Protein AF-A0A7S2LUN6-F1 (afdb_monomer_lite)

Secondary structure (DSSP, 8-state):
-HHHHHHHHT-------S-SSTTB-GGGH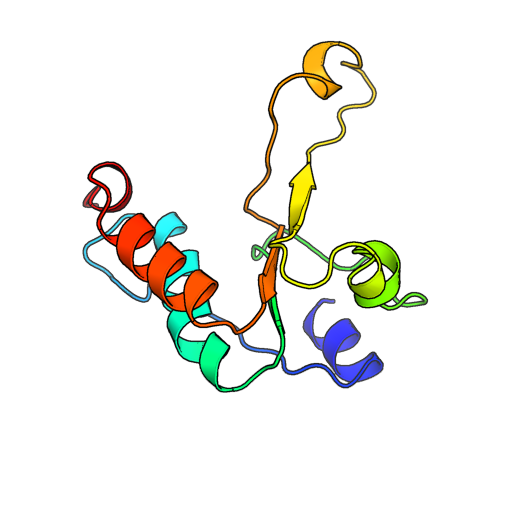HHHHHHHHGGG-SEEEEE-TT------SS-HHHHHTTTTSTT--EEEE---TT-TTGGGS--EEEEEEEEE-SHHHHHHHHHHHTSGGGG-B-

Organism: NCBI:txid1333877

Sequence (122 aa):
ENRRYAALWGHGFHVVDHAIDKQRVPHWSKLHAVQIFLPEYDYVLWIDADAVFFDHSRRIEEVMDVDRSPGSHIWAQDIWPDYPSVQRQELIDTGIALFRNSRWTRQFLAELYHLPDCQQFL

Foldseek 3Di:
DAVVLCVVVVHDDDDDPDQPDQFFDRVLSQLVVCLVCLVVDQKDKAAAPPDDDPDSPDDVCVVQVCVVPPPDKGFDADDDPVCPVCSPPDRTDPNIIMAGNDPVSNVVSVVVCPDPVNSHGD

pLDDT: mean 88.04, std 10.35, range [54.59, 97.81]

Radius of gyration: 15.33 Å; chains: 1; bounding box: 38×37×32 Å

InterPro domains:
  IPR008630 Glycosyltransferase 34 [PTHR31306] (3-115)
  IPR029044 Nucleotide-diphospho-sugar transferases [G3DSA:3.90.550.10] (1-119)
  IPR029044 Nucleotide-diphospho-sugar transferases [SSF53448] (19-114)

Structure (mmCIF, N/CA/C/O backbone):
data_AF-A0A7S2LUN6-F1
#
_entry.id   AF-A0A7S2LUN6-F1
#
loop_
_atom_site.group_PDB
_atom_site.id
_atom_site.type_symbol
_atom_site.label_atom_id
_atom_site.label_alt_id
_atom_site.label_comp_id
_atom_site.label_asym_id
_atom_site.label_entity_id
_atom_site.label_seq_id
_atom_site.pdbx_PDB_ins_code
_atom_site.Cartn_x
_atom_site.Cartn_y
_atom_site.Cartn_z
_atom_site.occupancy
_atom_site.B_iso_or_equiv
_atom_site.auth_seq_id
_atom_site.auth_comp_id
_atom_site.auth_asym_id
_atom_site.auth_atom_id
_atom_site.pdbx_PDB_model_num
ATOM 1 N N . GLU A 1 1 ? -3.128 -0.285 -16.544 1.00 89.94 1 GLU A N 1
ATOM 2 C CA . GLU A 1 1 ? -1.724 -0.426 -16.090 1.00 89.94 1 GLU A CA 1
ATOM 3 C C . GLU A 1 1 ? -1.528 -1.319 -14.865 1.00 89.94 1 GLU A C 1
ATOM 5 O O . GLU A 1 1 ? -0.929 -2.376 -15.029 1.00 89.94 1 GLU A O 1
ATOM 10 N N . ASN A 1 2 ? -2.084 -1.015 -13.686 1.00 96.69 2 ASN A N 1
ATOM 11 C CA . ASN A 1 2 ? -1.766 -1.761 -12.446 1.00 96.69 2 ASN A CA 1
ATOM 12 C C . ASN A 1 2 ? -2.049 -3.275 -12.508 1.00 96.69 2 ASN A C 1
ATOM 14 O O . ASN A 1 2 ? -1.209 -4.078 -12.113 1.00 96.69 2 ASN A O 1
ATOM 18 N N . ARG A 1 3 ? -3.173 -3.694 -13.110 1.00 97.06 3 ARG A N 1
ATOM 19 C CA . ARG A 1 3 ? -3.474 -5.123 -13.342 1.00 97.06 3 ARG A CA 1
ATOM 20 C C . ARG A 1 3 ? -2.396 -5.823 -14.179 1.00 97.06 3 ARG A C 1
ATOM 22 O O . ARG A 1 3 ? -2.048 -6.968 -13.913 1.00 97.06 3 ARG A O 1
ATOM 29 N N . ARG A 1 4 ? -1.884 -5.139 -15.208 1.00 97.31 4 ARG A N 1
ATOM 30 C CA . ARG A 1 4 ? -0.845 -5.662 -16.105 1.00 97.31 4 ARG A CA 1
ATOM 31 C C . ARG A 1 4 ? 0.484 -5.797 -15.367 1.00 97.31 4 ARG A C 1
ATOM 33 O O . ARG A 1 4 ? 1.164 -6.798 -15.553 1.00 97.31 4 ARG A O 1
ATOM 40 N N . TYR A 1 5 ? 0.824 -4.818 -14.529 1.00 97.75 5 TYR A N 1
ATOM 41 C CA . TYR A 1 5 ? 2.000 -4.876 -13.661 1.00 97.75 5 TYR A CA 1
ATOM 42 C C . TYR A 1 5 ? 1.931 -6.062 -12.691 1.00 97.75 5 TYR A C 1
ATOM 44 O O . TYR A 1 5 ? 2.849 -6.876 -12.650 1.00 97.75 5 TYR A O 1
ATOM 52 N N . ALA A 1 6 ? 0.808 -6.212 -11.982 1.00 97.56 6 ALA A N 1
ATOM 53 C CA . ALA A 1 6 ? 0.604 -7.315 -11.047 1.00 97.56 6 ALA A CA 1
ATOM 54 C C . ALA A 1 6 ? 0.736 -8.683 -11.735 1.00 97.56 6 ALA A C 1
ATOM 56 O O . ALA A 1 6 ? 1.465 -9.545 -11.254 1.00 97.56 6 ALA A O 1
ATOM 57 N N . ALA A 1 7 ? 0.110 -8.859 -12.904 1.00 97.81 7 ALA A N 1
ATOM 58 C CA . ALA A 1 7 ? 0.210 -10.098 -13.673 1.00 97.81 7 ALA A CA 1
ATOM 59 C C . ALA A 1 7 ? 1.640 -10.394 -14.160 1.00 97.81 7 ALA A C 1
ATOM 61 O O . ALA A 1 7 ? 2.056 -11.549 -14.139 1.00 97.81 7 ALA A O 1
ATOM 62 N N . LEU A 1 8 ? 2.392 -9.366 -14.575 1.00 97.81 8 LEU A N 1
ATOM 63 C CA . LEU A 1 8 ? 3.780 -9.508 -15.032 1.00 97.81 8 LEU A CA 1
ATOM 64 C C . LEU A 1 8 ? 4.687 -10.087 -13.938 1.00 97.81 8 LEU A C 1
ATOM 66 O O . LEU A 1 8 ? 5.541 -10.921 -14.231 1.00 97.81 8 LEU A O 1
ATOM 70 N N . TRP A 1 9 ? 4.486 -9.660 -12.692 1.00 96.69 9 TRP A N 1
ATOM 71 C CA . TRP A 1 9 ? 5.322 -10.050 -11.555 1.00 96.69 9 TRP A CA 1
ATOM 72 C C . TRP A 1 9 ? 4.700 -11.117 -10.646 1.00 96.69 9 TRP A C 1
ATOM 74 O O . TRP A 1 9 ? 5.306 -11.510 -9.653 1.00 96.69 9 TRP A O 1
ATOM 84 N N . GLY A 1 10 ? 3.528 -11.643 -11.013 1.00 96.44 10 GLY A N 1
ATOM 85 C CA . GLY A 1 10 ? 2.857 -12.718 -10.278 1.00 96.44 10 GLY A CA 1
ATOM 86 C C . GLY A 1 10 ? 2.195 -12.277 -8.969 1.00 96.44 10 GLY A C 1
ATOM 87 O O . GLY A 1 10 ? 1.977 -13.110 -8.092 1.00 96.44 10 GLY A O 1
ATOM 88 N N . HIS A 1 11 ? 1.867 -10.993 -8.817 1.00 96.88 11 HIS A N 1
ATOM 89 C CA . HIS A 1 11 ? 1.140 -10.482 -7.654 1.00 96.88 11 HIS A CA 1
ATOM 90 C C . HIS A 1 11 ? -0.371 -10.730 -7.771 1.00 96.88 11 HIS A C 1
ATOM 92 O O . HIS A 1 11 ? -0.947 -10.698 -8.862 1.00 96.88 11 HIS A O 1
ATOM 98 N N . GLY A 1 12 ? -1.037 -10.897 -6.624 1.00 97.25 12 GLY A N 1
ATOM 99 C CA . GLY A 1 12 ? -2.494 -10.782 -6.545 1.00 97.25 12 GLY A CA 1
ATOM 100 C C . GLY A 1 12 ? -2.957 -9.364 -6.902 1.00 97.25 12 GLY A C 1
ATOM 101 O O . GLY A 1 12 ? -2.245 -8.394 -6.653 1.00 97.25 12 GLY A O 1
ATOM 102 N N . PHE A 1 13 ? -4.149 -9.231 -7.491 1.00 97.31 13 PHE A N 1
ATOM 103 C CA . PHE A 1 13 ? -4.711 -7.931 -7.862 1.00 97.31 13 PHE A CA 1
ATOM 104 C C . PHE A 1 13 ? -6.205 -7.864 -7.546 1.00 97.31 13 PHE A C 1
ATOM 106 O O . PHE A 1 13 ? -7.012 -8.538 -8.192 1.00 97.31 13 PHE A O 1
ATOM 113 N N . HIS A 1 14 ? -6.560 -7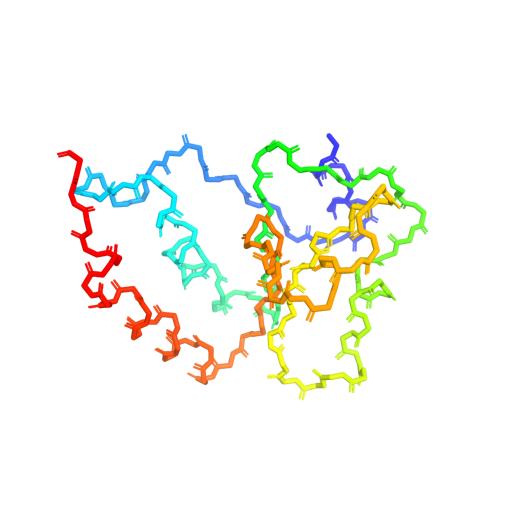.003 -6.594 1.00 97.25 14 HIS A N 1
ATOM 114 C CA . HIS A 1 14 ? -7.932 -6.758 -6.151 1.00 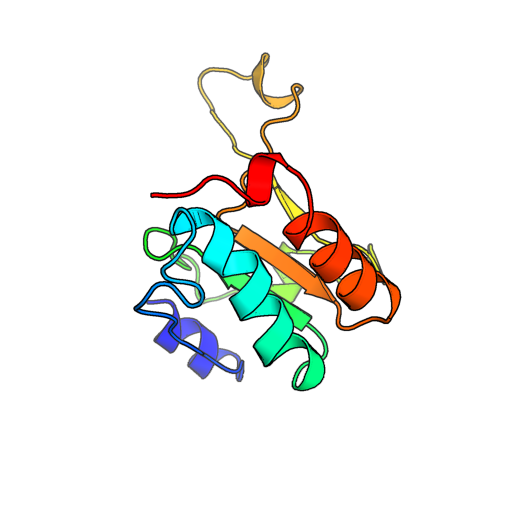97.25 14 HIS A CA 1
ATOM 115 C C . HIS A 1 14 ? -8.346 -5.332 -6.492 1.00 97.25 14 HIS A C 1
ATOM 117 O O . HIS A 1 14 ? -7.541 -4.408 -6.398 1.00 97.25 14 HIS A O 1
ATOM 123 N N . VAL A 1 15 ? -9.603 -5.153 -6.892 1.00 96.25 15 VAL A N 1
ATOM 124 C CA . VAL A 1 15 ? -10.189 -3.833 -7.144 1.00 96.25 15 VAL A CA 1
ATOM 125 C C . VAL A 1 15 ? -11.313 -3.624 -6.146 1.00 96.25 15 VAL A C 1
ATOM 127 O O . VAL A 1 15 ? -12.225 -4.444 -6.070 1.00 96.25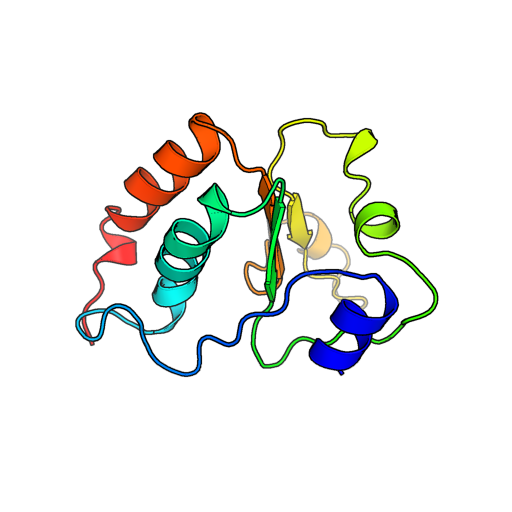 15 VAL A O 1
ATOM 130 N N . VAL A 1 16 ? -11.243 -2.522 -5.405 1.00 94.69 16 VAL A N 1
ATOM 131 C CA . VAL A 1 16 ? -12.307 -2.063 -4.510 1.00 94.69 16 VAL A CA 1
ATOM 132 C C . VAL A 1 16 ? -12.947 -0.844 -5.167 1.00 94.69 16 VAL A C 1
ATOM 134 O O . VAL A 1 16 ? -12.416 0.259 -5.098 1.00 94.69 16 VAL A O 1
ATOM 137 N N . ASP A 1 17 ? -14.055 -1.062 -5.872 1.00 92.81 17 ASP A N 1
ATOM 138 C CA . ASP A 1 17 ? -14.754 -0.053 -6.686 1.00 92.81 17 ASP A CA 1
ATOM 139 C C . ASP A 1 17 ? -15.931 0.622 -5.959 1.00 92.81 17 ASP A C 1
ATOM 141 O O . ASP A 1 17 ? -16.685 1.399 -6.545 1.00 92.81 17 ASP A O 1
ATOM 145 N N . HIS A 1 18 ? -16.089 0.341 -4.668 1.00 91.06 18 HIS A N 1
ATOM 146 C CA . HIS A 1 18 ? -17.139 0.884 -3.821 1.00 91.06 18 HIS A CA 1
ATOM 147 C C . HIS A 1 18 ? -16.622 1.130 -2.403 1.00 91.06 18 HIS A C 1
ATOM 149 O O . HIS A 1 18 ? -15.666 0.503 -1.950 1.00 91.06 18 HIS A O 1
ATOM 155 N N . ALA A 1 19 ? -17.289 2.028 -1.673 1.00 90.81 19 ALA A N 1
ATOM 156 C CA . ALA A 1 19 ? -17.037 2.188 -0.247 1.00 90.81 19 ALA A CA 1
ATOM 157 C C . ALA A 1 19 ? -17.424 0.900 0.496 1.00 90.81 19 ALA A C 1
ATOM 159 O O . ALA A 1 19 ? -18.563 0.434 0.378 1.00 90.81 19 ALA A O 1
ATOM 160 N N . ILE A 1 20 ? -16.478 0.343 1.255 1.00 90.44 20 ILE A N 1
ATOM 161 C CA . ILE A 1 20 ? -16.686 -0.889 2.034 1.00 90.44 20 ILE A CA 1
ATOM 162 C C . ILE A 1 20 ? -17.620 -0.606 3.212 1.00 90.44 20 ILE A C 1
ATOM 164 O O . ILE A 1 20 ? -18.544 -1.373 3.472 1.00 90.44 20 ILE A O 1
ATOM 168 N N . ASP A 1 21 ? -17.420 0.533 3.877 1.00 89.44 21 ASP A N 1
ATOM 169 C CA . ASP A 1 21 ? -18.354 1.077 4.857 1.00 89.44 21 ASP A CA 1
ATOM 170 C C . ASP A 1 21 ? -19.023 2.329 4.281 1.00 89.44 21 AS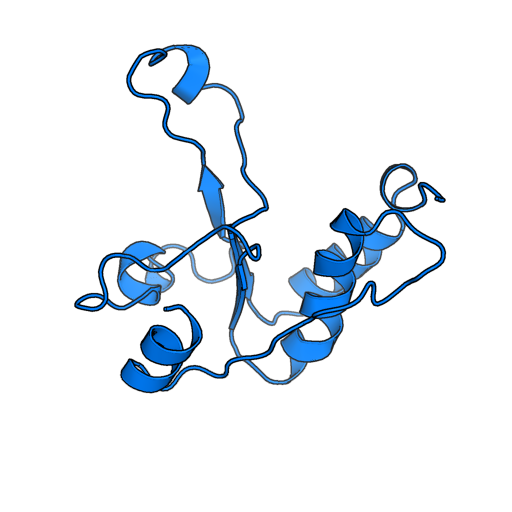P A C 1
ATOM 172 O O . ASP A 1 21 ? -18.405 3.384 4.151 1.00 89.44 21 ASP A O 1
ATOM 176 N N . LYS A 1 22 ? -20.306 2.200 3.930 1.00 89.50 22 LYS A N 1
ATOM 177 C CA . LYS A 1 22 ? -21.109 3.285 3.346 1.00 89.50 22 LYS A CA 1
ATOM 178 C C . LYS A 1 22 ? -21.552 4.333 4.367 1.00 89.50 22 LYS A C 1
ATOM 180 O O . LYS A 1 22 ? -22.166 5.319 3.973 1.00 89.50 22 LYS A O 1
ATOM 185 N N . GLN A 1 23 ? -21.300 4.115 5.656 1.00 88.56 23 GLN A N 1
ATOM 186 C CA . GLN A 1 23 ? -21.609 5.088 6.702 1.00 88.56 23 GLN A CA 1
ATOM 187 C C . GLN A 1 23 ? -20.489 6.122 6.865 1.00 88.56 23 GLN A C 1
ATOM 189 O O . GLN A 1 23 ? -20.711 7.153 7.489 1.00 88.56 23 GLN A O 1
ATOM 194 N N . ARG A 1 24 ? -19.305 5.886 6.289 1.00 86.31 24 ARG A N 1
ATOM 195 C CA . ARG A 1 24 ? -18.121 6.739 6.452 1.00 86.31 24 ARG A CA 1
ATOM 196 C C . ARG A 1 24 ? -17.695 7.392 5.152 1.00 86.31 24 ARG A C 1
ATOM 198 O O . ARG A 1 24 ? -18.032 6.931 4.060 1.00 86.31 24 ARG A O 1
ATOM 205 N N . VAL A 1 25 ? -16.876 8.435 5.275 1.00 89.88 25 VAL A N 1
ATOM 206 C CA . VAL A 1 25 ? -16.248 9.067 4.112 1.00 89.88 25 VAL A CA 1
ATOM 207 C C . VAL A 1 25 ? -15.398 8.033 3.338 1.00 89.88 25 VAL A C 1
ATOM 209 O O . VAL A 1 25 ? -14.587 7.328 3.947 1.00 89.88 25 VAL A O 1
ATOM 212 N N . PRO A 1 26 ? -15.531 7.939 1.997 1.00 89.88 26 PRO A N 1
ATOM 213 C CA . PRO A 1 26 ? -14.928 6.880 1.189 1.00 89.88 26 PRO A CA 1
ATOM 214 C C . PRO A 1 26 ? -13.420 6.685 1.343 1.00 89.88 26 PRO A C 1
ATOM 216 O O . PRO A 1 26 ? -12.967 5.545 1.259 1.00 89.88 26 PRO A O 1
ATOM 219 N N . HIS A 1 27 ? -12.644 7.745 1.602 1.00 89.50 27 HIS A N 1
ATOM 220 C CA . HIS A 1 27 ? -11.183 7.645 1.709 1.00 8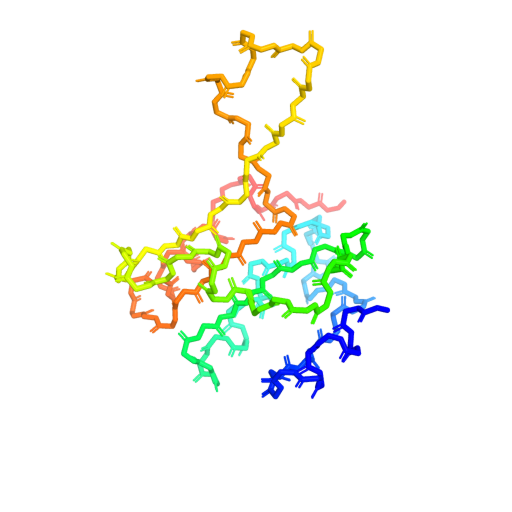9.50 27 HIS A CA 1
ATOM 221 C C . HIS A 1 27 ? -10.726 6.728 2.856 1.00 89.50 27 HIS A C 1
ATOM 223 O O . HIS A 1 27 ? -9.654 6.134 2.761 1.00 89.50 27 HIS A O 1
ATOM 229 N N . TRP A 1 28 ? -11.555 6.521 3.887 1.00 92.19 28 TRP A N 1
ATOM 230 C CA . TRP A 1 28 ? -11.277 5.572 4.971 1.00 92.19 28 TRP A CA 1
ATOM 231 C C . TRP A 1 28 ? -11.496 4.103 4.586 1.00 92.19 28 TRP A C 1
ATOM 233 O O . TRP A 1 28 ? -11.051 3.207 5.308 1.00 92.19 28 TRP A O 1
ATOM 243 N N . SER A 1 29 ? -12.115 3.821 3.432 1.00 92.31 29 SER A N 1
ATOM 244 C CA . SER A 1 29 ? -12.338 2.444 2.961 1.00 92.31 29 SER A CA 1
ATOM 245 C C . SER A 1 29 ? -11.033 1.684 2.730 1.00 92.31 29 SER A C 1
ATOM 247 O O . SER A 1 29 ? -11.031 0.459 2.838 1.00 92.31 29 SER A O 1
ATOM 249 N N . LYS A 1 30 ? -9.914 2.384 2.482 1.00 92.81 30 LYS A N 1
ATOM 250 C CA . LYS A 1 30 ? -8.595 1.762 2.301 1.00 92.81 30 LYS A CA 1
ATOM 251 C C . LYS A 1 30 ? -8.163 0.920 3.498 1.00 92.81 30 LYS A C 1
ATOM 253 O O . LYS A 1 30 ? -7.655 -0.182 3.319 1.00 92.81 30 LYS A O 1
ATOM 258 N N . LEU A 1 31 ? -8.438 1.388 4.718 1.00 93.69 31 LEU A N 1
ATOM 259 C CA . LEU A 1 31 ? -8.073 0.669 5.941 1.00 93.69 31 LEU A CA 1
ATOM 260 C C . LEU A 1 31 ? -8.803 -0.673 6.024 1.00 93.69 31 LEU A C 1
ATOM 262 O O . LEU A 1 31 ? -8.182 -1.711 6.245 1.00 93.69 31 LEU A O 1
ATOM 266 N N . HIS A 1 32 ? -10.110 -0.654 5.763 1.00 92.06 32 HIS A N 1
ATOM 267 C CA . HIS A 1 32 ? -10.945 -1.849 5.798 1.00 92.06 32 HIS A CA 1
ATOM 268 C C . HIS A 1 32 ? -10.596 -2.809 4.649 1.00 92.06 32 HIS A C 1
ATOM 270 O O . HIS A 1 32 ? -10.490 -4.016 4.858 1.00 92.06 32 HIS A O 1
ATOM 276 N N . ALA A 1 33 ? -10.335 -2.277 3.452 1.00 94.69 33 ALA A N 1
ATOM 277 C CA . ALA A 1 33 ? -9.899 -3.066 2.303 1.00 94.69 33 ALA A CA 1
ATOM 278 C C . ALA A 1 33 ? -8.614 -3.834 2.614 1.00 94.69 33 ALA A C 1
ATOM 280 O O . ALA A 1 33 ? -8.553 -5.049 2.431 1.00 94.69 33 ALA A O 1
ATOM 281 N N . VAL A 1 34 ? -7.604 -3.136 3.144 1.00 96.00 34 VAL A N 1
ATOM 282 C CA . VAL A 1 34 ? -6.345 -3.767 3.542 1.00 96.00 34 VAL A CA 1
ATOM 283 C C . VAL A 1 34 ? -6.610 -4.833 4.600 1.00 96.00 34 VAL A C 1
ATOM 285 O O . VAL A 1 34 ? -6.114 -5.941 4.450 1.00 96.00 34 VAL A O 1
ATOM 288 N N . GLN A 1 35 ? -7.432 -4.569 5.621 1.00 94.81 35 GLN A N 1
ATOM 289 C CA . GLN A 1 35 ? -7.752 -5.564 6.655 1.00 94.81 35 GLN A CA 1
ATOM 290 C C . GLN A 1 35 ? -8.390 -6.849 6.111 1.00 94.81 35 GLN A C 1
ATOM 292 O O . GLN A 1 35 ? -8.075 -7.923 6.625 1.00 94.81 35 GLN A O 1
ATOM 297 N N . ILE A 1 36 ? -9.256 -6.751 5.097 1.00 95.00 36 ILE A N 1
ATOM 298 C CA . ILE A 1 36 ? -9.917 -7.909 4.474 1.00 95.00 36 ILE A CA 1
ATOM 299 C C . ILE A 1 36 ? -8.892 -8.809 3.782 1.00 95.00 36 ILE A C 1
ATOM 301 O O . ILE A 1 36 ? -8.898 -10.014 4.013 1.00 95.00 36 ILE A O 1
ATOM 305 N N . PHE A 1 37 ? -7.994 -8.229 2.980 1.00 96.69 37 PHE A N 1
ATOM 306 C CA . PHE A 1 37 ? -7.054 -9.004 2.161 1.00 96.69 37 PHE A CA 1
ATOM 307 C C . PHE A 1 37 ? -5.753 -9.363 2.884 1.00 96.69 37 PHE A C 1
ATOM 309 O O . PHE A 1 37 ? -5.097 -10.334 2.518 1.00 96.69 37 PHE A O 1
ATOM 316 N N . LEU A 1 38 ? -5.359 -8.616 3.921 1.00 96.50 38 LEU A N 1
ATOM 317 C CA . LEU A 1 38 ? -4.086 -8.816 4.619 1.00 96.50 38 LEU A CA 1
ATOM 318 C C . LEU A 1 38 ? -3.838 -10.264 5.075 1.00 96.50 38 LEU A C 1
ATOM 320 O O . LEU A 1 38 ? -2.701 -10.702 4.951 1.00 96.50 38 LEU A O 1
ATOM 324 N N . PRO A 1 39 ? -4.824 -11.037 5.579 1.00 96.62 39 PRO A N 1
ATOM 325 C CA . PRO A 1 39 ? -4.607 -12.426 5.983 1.00 96.62 39 PRO A CA 1
ATOM 326 C C . PRO A 1 39 ? -4.188 -13.376 4.852 1.00 96.62 39 PRO A C 1
ATOM 328 O O . PRO A 1 39 ? -3.622 -14.421 5.164 1.00 96.62 39 PRO A O 1
ATOM 331 N N . GLU A 1 40 ? -4.451 -13.031 3.590 1.00 97.19 40 GLU A N 1
ATOM 332 C CA . GLU A 1 40 ? -4.208 -13.882 2.413 1.00 97.19 40 GLU A CA 1
ATOM 333 C C . GLU A 1 40 ? -2.813 -13.696 1.796 1.00 97.19 40 GLU A C 1
ATOM 335 O O . GLU A 1 40 ? -2.401 -14.494 0.955 1.00 97.19 40 GLU A O 1
ATOM 340 N N . TYR A 1 41 ? -2.074 -12.665 2.213 1.00 96.00 41 TYR A N 1
ATOM 341 C CA . TYR A 1 41 ? -0.785 -12.291 1.629 1.00 96.00 41 TYR A CA 1
ATOM 342 C C . TYR A 1 41 ? 0.278 -12.056 2.704 1.00 96.00 41 TYR A C 1
ATOM 344 O O . TYR A 1 41 ? -0.041 -11.775 3.859 1.00 96.00 41 TYR A O 1
ATOM 352 N N . ASP A 1 42 ? 1.556 -12.117 2.329 1.00 92.50 42 ASP A N 1
ATOM 353 C CA . ASP A 1 42 ? 2.654 -11.664 3.198 1.00 92.50 42 ASP A CA 1
ATOM 354 C C . ASP A 1 42 ? 2.699 -10.133 3.288 1.00 92.50 42 ASP A C 1
ATOM 356 O O . ASP A 1 42 ? 2.995 -9.563 4.342 1.00 92.50 42 ASP A O 1
ATOM 360 N N . TYR A 1 43 ? 2.358 -9.472 2.180 1.00 93.56 43 TYR A N 1
ATOM 361 C CA . TYR A 1 43 ? 2.276 -8.026 2.047 1.00 93.56 43 TYR A CA 1
ATOM 362 C C . TYR A 1 43 ? 1.052 -7.635 1.218 1.00 93.56 43 TYR A C 1
ATOM 364 O O . TYR A 1 43 ? 0.718 -8.299 0.239 1.00 93.56 43 TYR A O 1
ATOM 372 N N . VAL A 1 44 ? 0.415 -6.526 1.583 1.00 96.06 44 VAL A N 1
ATOM 373 C CA . VAL A 1 44 ? -0.633 -5.876 0.791 1.00 96.06 44 VAL A CA 1
ATOM 374 C C . VAL A 1 44 ? -0.178 -4.463 0.469 1.00 96.06 44 VAL A C 1
ATOM 376 O O . VAL A 1 44 ? 0.098 -3.676 1.372 1.00 96.06 44 VAL A O 1
ATOM 379 N N . LEU A 1 45 ? -0.106 -4.146 -0.821 1.00 95.69 45 LEU A N 1
ATOM 380 C CA . LEU A 1 45 ? 0.087 -2.785 -1.302 1.00 95.69 45 LEU A CA 1
ATOM 381 C C . LEU A 1 45 ? -1.284 -2.159 -1.566 1.00 95.69 45 LEU A C 1
ATOM 383 O O . LEU A 1 45 ? -2.037 -2.650 -2.407 1.00 95.69 45 LEU A O 1
ATOM 387 N N . TRP A 1 46 ? -1.588 -1.068 -0.871 1.00 96.69 46 TRP A N 1
ATOM 388 C CA . TRP A 1 46 ? -2.662 -0.167 -1.265 1.00 96.69 46 TRP A CA 1
ATOM 389 C C . TRP A 1 46 ? -2.148 0.804 -2.329 1.00 96.69 46 TRP A C 1
ATOM 391 O O . TRP A 1 46 ? -1.057 1.357 -2.180 1.00 96.69 46 TRP A O 1
ATOM 401 N N . ILE A 1 47 ? -2.939 1.005 -3.382 1.00 95.88 47 ILE A N 1
ATOM 402 C CA . ILE A 1 47 ? -2.697 1.991 -4.435 1.00 95.88 47 ILE A CA 1
ATOM 403 C C . ILE A 1 47 ? -4.027 2.669 -4.786 1.00 95.88 47 ILE A C 1
ATOM 405 O O . ILE A 1 47 ? -5.004 1.981 -5.095 1.00 95.88 47 ILE A O 1
ATOM 409 N N . ASP A 1 48 ? -4.077 3.998 -4.707 1.00 95.38 48 ASP A N 1
ATOM 410 C CA . ASP A 1 48 ? -5.249 4.783 -5.102 1.00 95.38 48 ASP A CA 1
ATOM 411 C C . ASP A 1 48 ? -5.512 4.642 -6.615 1.00 95.38 48 ASP A C 1
ATOM 413 O O . ASP A 1 48 ? -4.639 4.286 -7.411 1.00 95.38 48 ASP A O 1
ATOM 417 N N . ALA A 1 49 ? -6.762 4.870 -7.024 1.00 94.56 49 ALA A N 1
ATOM 418 C CA . ALA A 1 49 ? -7.214 4.602 -8.392 1.00 94.56 49 ALA A CA 1
ATOM 419 C C . ALA A 1 49 ? -6.572 5.518 -9.454 1.00 94.56 49 ALA A C 1
ATOM 421 O O . ALA A 1 49 ? -6.573 5.177 -10.640 1.00 94.56 49 ALA A O 1
ATOM 422 N N . ASP A 1 50 ? -6.045 6.665 -9.038 1.00 94.25 50 ASP A N 1
ATOM 423 C CA . ASP A 1 50 ? -5.336 7.658 -9.845 1.00 94.25 50 ASP A CA 1
ATOM 424 C C . ASP A 1 50 ? -3.806 7.475 -9.839 1.00 94.25 50 ASP A C 1
ATOM 426 O O . ASP A 1 50 ? -3.107 8.161 -10.586 1.00 94.25 50 ASP A O 1
ATOM 430 N N . ALA A 1 51 ? -3.283 6.501 -9.088 1.00 94.56 51 ALA A N 1
ATOM 431 C CA . ALA A 1 51 ? -1.873 6.128 -9.092 1.00 94.56 51 ALA A CA 1
ATOM 432 C C . ALA A 1 51 ? -1.602 4.926 -10.015 1.00 94.56 51 ALA A C 1
ATOM 434 O O . ALA A 1 51 ? -2.359 3.948 -10.065 1.00 94.56 51 ALA A O 1
ATOM 435 N N . VAL A 1 52 ? -0.486 4.970 -10.756 1.00 95.44 52 VAL A N 1
ATOM 436 C CA . VAL A 1 52 ? -0.109 3.908 -11.704 1.00 95.44 52 VAL A CA 1
ATOM 437 C C . VAL A 1 52 ? 1.355 3.497 -11.611 1.00 95.44 52 VAL A C 1
ATOM 439 O O . VAL A 1 52 ? 2.243 4.323 -11.417 1.00 95.44 52 VAL A O 1
ATOM 442 N N . PHE A 1 53 ? 1.619 2.213 -11.854 1.00 95.38 53 PHE A N 1
ATOM 443 C CA . PHE A 1 53 ? 2.968 1.744 -12.164 1.00 95.38 53 PHE A CA 1
ATOM 444 C C . PHE A 1 53 ? 3.355 2.195 -13.570 1.00 95.38 53 PHE A C 1
ATOM 446 O O . PHE A 1 53 ? 2.776 1.738 -14.552 1.00 95.38 53 PHE A O 1
ATOM 453 N N . PHE A 1 54 ? 4.325 3.102 -13.666 1.00 94.19 54 PHE A N 1
ATOM 454 C CA . PHE A 1 54 ? 4.832 3.578 -14.953 1.00 94.19 54 PHE A CA 1
ATOM 455 C C . PHE A 1 54 ? 5.960 2.688 -15.493 1.00 94.19 54 PHE A C 1
ATOM 457 O O . PHE A 1 54 ? 5.908 2.224 -16.632 1.00 94.19 54 PHE A O 1
ATOM 464 N N . ASP A 1 55 ? 6.969 2.411 -14.664 1.00 94.69 55 ASP A N 1
ATOM 465 C CA . ASP A 1 55 ? 8.069 1.513 -15.013 1.00 94.69 55 ASP A CA 1
ATOM 466 C C . ASP A 1 55 ? 7.711 0.069 -14.646 1.00 94.69 55 ASP A C 1
ATOM 468 O O . ASP A 1 55 ? 7.661 -0.311 -13.479 1.00 94.69 55 ASP A O 1
ATOM 472 N N . HIS A 1 56 ? 7.456 -0.748 -15.667 1.00 95.69 56 HIS A N 1
ATOM 473 C CA . HIS A 1 56 ? 7.128 -2.164 -15.500 1.00 95.69 56 HIS A CA 1
ATOM 474 C C . HIS A 1 56 ? 8.367 -3.071 -15.482 1.00 95.69 56 HIS A C 1
ATOM 476 O O . HIS A 1 56 ? 8.224 -4.273 -15.265 1.00 95.69 56 HIS A O 1
ATOM 482 N N . SER A 1 57 ? 9.564 -2.533 -15.737 1.00 95.44 57 SER A N 1
ATOM 483 C CA . SER A 1 57 ? 10.797 -3.326 -15.811 1.00 95.44 57 SER A CA 1
ATOM 484 C C . SER A 1 57 ? 11.353 -3.713 -14.440 1.00 95.44 57 SER A C 1
ATOM 486 O O . SER A 1 57 ? 12.171 -4.628 -14.359 1.00 95.44 57 SER A O 1
ATOM 488 N N . ARG A 1 58 ? 10.877 -3.063 -13.371 1.00 93.50 58 ARG A N 1
ATOM 489 C CA . ARG A 1 58 ? 11.331 -3.258 -11.991 1.00 93.50 58 ARG A CA 1
ATOM 490 C C . ARG A 1 58 ? 10.213 -3.772 -11.095 1.00 93.50 58 ARG A C 1
ATOM 492 O O . ARG A 1 58 ? 9.051 -3.379 -11.243 1.00 93.50 58 ARG A O 1
ATOM 499 N N . ARG A 1 59 ? 10.579 -4.625 -10.142 1.00 92.56 59 ARG A N 1
ATOM 500 C CA . ARG A 1 59 ? 9.672 -5.128 -9.102 1.00 92.56 59 ARG A CA 1
ATOM 501 C C . ARG A 1 59 ? 9.453 -4.091 -8.007 1.00 92.56 59 ARG A C 1
ATOM 503 O O . ARG A 1 59 ? 10.345 -3.300 -7.706 1.00 92.56 59 ARG A O 1
ATOM 510 N N . ILE A 1 60 ? 8.280 -4.104 -7.386 1.00 90.56 60 ILE A N 1
ATOM 511 C CA . ILE A 1 60 ? 7.924 -3.116 -6.364 1.00 90.56 60 ILE A CA 1
ATOM 512 C C . ILE A 1 60 ? 8.707 -3.368 -5.078 1.00 90.56 60 ILE A C 1
ATOM 514 O O . ILE A 1 60 ? 9.085 -2.425 -4.392 1.00 90.56 60 ILE A O 1
ATOM 518 N N . GLU A 1 61 ? 9.049 -4.623 -4.804 1.00 88.62 61 GLU A N 1
ATOM 519 C CA . GLU A 1 61 ? 9.908 -5.032 -3.695 1.00 88.62 61 GLU A CA 1
ATOM 520 C C . GLU A 1 61 ? 11.306 -4.409 -3.788 1.00 88.62 61 GLU A C 1
ATOM 522 O O . GLU A 1 61 ? 11.867 -4.024 -2.764 1.00 88.62 61 GLU A O 1
ATOM 527 N N . GLU A 1 62 ? 11.839 -4.240 -5.005 1.00 87.50 62 GLU A N 1
ATOM 528 C CA . GLU A 1 62 ? 13.132 -3.578 -5.239 1.00 87.50 62 GLU A CA 1
ATOM 529 C C . GLU A 1 62 ? 13.067 -2.069 -4.988 1.00 87.50 62 GLU A C 1
ATOM 531 O O . GLU A 1 62 ? 14.068 -1.456 -4.625 1.00 87.50 62 GLU A O 1
ATOM 536 N N . VAL A 1 63 ? 11.910 -1.447 -5.234 1.00 85.06 63 VAL A N 1
ATOM 537 C CA . VAL A 1 63 ? 11.710 -0.003 -5.039 1.00 85.06 63 VAL A CA 1
ATOM 538 C C . VAL A 1 63 ? 11.450 0.307 -3.569 1.00 85.06 63 VAL A C 1
ATOM 540 O O . VAL A 1 63 ? 11.990 1.274 -3.040 1.00 85.06 63 VAL A O 1
ATOM 543 N N . MET A 1 64 ? 10.640 -0.524 -2.917 1.00 82.38 64 MET A N 1
ATOM 544 C CA . MET A 1 64 ? 10.276 -0.370 -1.511 1.00 82.38 64 MET A CA 1
ATOM 545 C C . MET A 1 64 ? 11.382 -0.839 -0.558 1.00 82.38 64 MET A C 1
ATOM 547 O O . MET A 1 64 ? 11.315 -0.531 0.624 1.00 82.38 64 MET A O 1
ATOM 551 N N . ASP A 1 65 ? 12.396 -1.562 -1.042 1.00 78.62 65 ASP A N 1
ATOM 552 C CA . ASP A 1 65 ? 13.523 -2.041 -0.228 1.00 78.62 65 ASP A CA 1
ATOM 553 C C . ASP A 1 65 ? 13.050 -2.834 1.010 1.00 78.62 65 ASP A C 1
ATOM 555 O O . ASP A 1 65 ? 13.471 -2.620 2.153 1.00 78.62 65 ASP A O 1
ATOM 559 N N . VAL A 1 66 ? 12.097 -3.744 0.777 1.00 77.62 66 VAL A N 1
ATOM 560 C CA . VAL A 1 66 ? 11.389 -4.496 1.831 1.00 77.62 66 VAL A CA 1
ATOM 561 C C . VAL A 1 66 ? 12.328 -5.319 2.717 1.00 77.62 66 VAL A C 1
ATOM 563 O O . VAL A 1 66 ? 12.042 -5.517 3.900 1.00 77.62 66 VAL A O 1
ATOM 566 N N . ASP A 1 67 ? 13.469 -5.741 2.169 1.00 79.19 67 ASP A N 1
ATOM 567 C CA . ASP A 1 67 ? 14.486 -6.529 2.866 1.00 79.19 67 ASP A CA 1
ATOM 568 C C . ASP A 1 67 ? 15.299 -5.692 3.863 1.00 79.19 67 ASP A C 1
ATOM 570 O O . ASP A 1 67 ? 15.757 -6.214 4.883 1.00 79.19 67 ASP A O 1
ATOM 574 N N . ARG A 1 68 ? 15.458 -4.384 3.619 1.00 79.00 68 ARG A N 1
ATOM 575 C CA . ARG A 1 68 ? 16.191 -3.479 4.518 1.00 79.00 68 ARG A CA 1
ATOM 576 C C . ARG A 1 68 ? 15.374 -3.062 5.737 1.00 79.00 68 ARG A C 1
ATOM 578 O O . ARG A 1 68 ? 15.957 -2.720 6.766 1.00 79.00 68 ARG A O 1
ATOM 585 N N . SER A 1 69 ? 14.045 -3.112 5.645 1.00 72.12 69 SER A N 1
ATOM 586 C CA . SER A 1 69 ? 13.128 -2.738 6.732 1.00 72.12 69 SER A CA 1
ATOM 587 C C . SER A 1 69 ? 12.163 -3.877 7.092 1.00 72.12 69 SER A C 1
ATOM 589 O O . SER A 1 69 ? 10.939 -3.723 6.988 1.00 72.12 69 SER A O 1
ATOM 591 N N . PRO A 1 70 ? 12.682 -5.038 7.535 1.00 71.19 70 PRO A N 1
ATOM 592 C CA . PRO A 1 70 ? 11.862 -6.212 7.785 1.00 71.19 70 PRO A CA 1
ATOM 593 C C . PRO A 1 70 ? 10.907 -5.952 8.957 1.00 71.19 70 PRO A C 1
ATOM 595 O O . PRO A 1 70 ? 11.315 -5.877 10.112 1.00 71.19 70 PRO A O 1
ATOM 598 N N . GLY A 1 71 ? 9.606 -5.855 8.672 1.00 73.31 71 GLY A N 1
ATOM 599 C CA . GLY A 1 71 ? 8.578 -5.599 9.692 1.00 73.31 71 GLY A CA 1
ATOM 600 C C . GLY A 1 71 ? 8.000 -4.193 9.719 1.00 73.31 71 GLY A C 1
ATOM 601 O O . GLY A 1 71 ? 7.066 -3.974 10.487 1.00 73.31 71 GLY A O 1
ATOM 602 N N . SER A 1 72 ? 8.478 -3.287 8.871 1.00 78.50 72 SER A N 1
ATOM 603 C CA . SER A 1 72 ? 7.927 -1.937 8.766 1.00 78.50 72 SER A CA 1
ATOM 604 C C . SER A 1 72 ? 6.736 -1.874 7.808 1.00 78.50 72 SER A C 1
ATOM 606 O O . SER A 1 72 ? 6.627 -2.658 6.862 1.00 78.50 72 SER A O 1
ATOM 608 N N . HIS A 1 73 ? 5.846 -0.908 8.042 1.00 82.56 73 HIS A N 1
ATOM 609 C CA . HIS A 1 73 ? 5.028 -0.345 6.966 1.00 82.56 73 HIS A CA 1
ATOM 610 C C . HIS A 1 73 ? 5.869 0.644 6.178 1.00 82.56 73 HIS A C 1
ATOM 612 O O . HIS A 1 73 ? 6.741 1.304 6.746 1.00 82.56 73 HIS A O 1
ATOM 618 N N . ILE A 1 74 ? 5.600 0.736 4.882 1.00 86.00 74 ILE A N 1
ATOM 619 C CA . ILE A 1 74 ? 6.304 1.653 3.989 1.00 86.00 74 ILE A CA 1
ATOM 620 C C . ILE A 1 74 ? 5.266 2.583 3.389 1.00 86.00 74 ILE A C 1
ATOM 622 O O . ILE A 1 74 ? 4.271 2.128 2.825 1.00 86.00 74 ILE A O 1
ATOM 626 N N . TRP A 1 75 ? 5.496 3.878 3.556 1.00 87.44 75 TRP A N 1
ATOM 627 C CA . TRP A 1 75 ? 4.593 4.940 3.140 1.00 87.44 75 TRP A CA 1
ATOM 628 C C . TRP A 1 75 ? 5.263 5.754 2.045 1.00 87.44 75 TRP A C 1
ATOM 630 O O . TRP A 1 75 ? 6.472 5.998 2.120 1.00 87.44 75 TRP A O 1
ATOM 640 N N . ALA A 1 76 ? 4.497 6.160 1.036 1.00 86.50 76 ALA A N 1
ATOM 641 C CA . ALA A 1 76 ? 5.006 7.085 0.040 1.00 86.50 76 ALA A CA 1
ATOM 642 C C . ALA A 1 76 ? 5.209 8.475 0.651 1.00 86.50 76 ALA A C 1
ATOM 644 O O . ALA A 1 76 ? 4.512 8.889 1.580 1.00 86.50 76 ALA A O 1
ATOM 645 N N . GLN A 1 77 ? 6.194 9.186 0.114 1.00 84.44 77 GLN A N 1
ATOM 646 C CA . GLN A 1 77 ? 6.433 10.584 0.419 1.00 84.44 77 GLN A CA 1
ATOM 647 C C . GLN A 1 77 ? 6.344 11.378 -0.877 1.00 84.44 77 GLN A C 1
ATOM 649 O O . GLN A 1 77 ? 6.988 11.014 -1.866 1.00 84.44 77 GLN A O 1
ATOM 654 N N . ASP A 1 78 ? 5.591 12.472 -0.851 1.00 80.19 78 ASP A N 1
ATOM 655 C CA . ASP A 1 78 ? 5.514 13.370 -1.995 1.00 80.19 78 ASP A CA 1
ATOM 656 C C . ASP A 1 78 ? 6.858 14.055 -2.254 1.00 80.19 78 ASP A C 1
ATOM 658 O O . ASP A 1 78 ? 7.520 14.577 -1.351 1.00 80.19 78 ASP A O 1
ATOM 662 N N . ILE A 1 79 ? 7.245 14.096 -3.529 1.00 76.00 79 ILE A N 1
ATOM 663 C CA . ILE A 1 79 ? 8.427 14.818 -3.994 1.00 76.00 79 ILE A CA 1
ATOM 664 C C . ILE A 1 79 ? 7.956 15.985 -4.852 1.00 76.00 79 ILE A C 1
ATOM 666 O O . ILE A 1 79 ? 7.486 15.795 -5.972 1.00 76.00 79 ILE A O 1
ATOM 670 N N . TRP A 1 80 ? 8.133 17.208 -4.351 1.00 73.81 80 TRP A N 1
ATOM 671 C CA . TRP A 1 80 ? 7.904 18.433 -5.120 1.00 73.81 80 TRP A CA 1
ATOM 672 C C . TRP A 1 80 ? 9.241 19.068 -5.513 1.00 73.81 80 TRP A C 1
ATOM 674 O O . TRP A 1 80 ? 9.931 19.610 -4.640 1.00 73.81 80 TRP A O 1
ATOM 684 N N . PRO A 1 81 ? 9.636 19.007 -6.802 1.00 69.56 81 PRO A N 1
ATOM 685 C CA . PRO A 1 81 ? 10.928 19.517 -7.269 1.00 69.56 81 PRO A CA 1
ATOM 686 C C . PRO A 1 81 ? 11.116 21.014 -7.008 1.00 69.56 81 PRO A C 1
ATOM 688 O O . PRO A 1 81 ? 12.214 21.444 -6.662 1.00 69.56 81 PRO A O 1
ATOM 691 N N . ASP A 1 82 ? 10.033 21.787 -7.105 1.00 79.12 82 ASP A N 1
ATOM 692 C CA . ASP A 1 82 ? 10.064 23.246 -6.970 1.00 79.12 82 ASP A CA 1
ATOM 693 C C . ASP A 1 82 ? 10.093 23.722 -5.504 1.00 79.12 82 ASP A C 1
ATOM 695 O O . ASP A 1 82 ? 10.353 24.895 -5.234 1.00 79.12 82 ASP A O 1
ATOM 699 N N . TYR A 1 83 ? 9.873 22.817 -4.539 1.00 65.00 83 TYR A N 1
ATOM 700 C CA . TYR A 1 83 ? 9.771 23.141 -3.110 1.00 65.00 83 TYR A CA 1
ATOM 701 C C . TYR A 1 83 ? 10.652 22.232 -2.230 1.00 65.00 83 TYR A C 1
ATOM 703 O O . TYR A 1 83 ? 10.151 21.518 -1.356 1.00 65.00 83 TYR A O 1
ATOM 711 N N . PRO A 1 84 ? 11.990 22.275 -2.386 1.00 66.38 84 PRO A N 1
ATOM 712 C CA . PRO A 1 84 ? 12.914 21.390 -1.671 1.00 66.38 84 PRO A CA 1
ATOM 713 C C . PRO A 1 84 ? 12.933 21.590 -0.147 1.00 66.38 84 PRO A C 1
ATOM 715 O O . PRO A 1 84 ? 13.329 20.689 0.589 1.00 66.38 84 PRO A O 1
ATOM 718 N N . SER A 1 85 ? 12.493 22.746 0.361 1.00 63.94 85 SER A N 1
ATOM 719 C CA . SER A 1 85 ? 12.343 22.986 1.804 1.00 63.94 85 SER A CA 1
ATOM 720 C C . SER A 1 85 ? 11.146 22.249 2.414 1.00 63.94 85 SER A C 1
ATOM 722 O O . SER A 1 85 ? 11.198 21.896 3.591 1.00 63.94 85 SER A O 1
ATOM 724 N N . VAL A 1 86 ? 10.101 21.985 1.622 1.00 60.78 86 VAL A N 1
ATOM 725 C CA . VAL A 1 86 ? 8.885 21.270 2.047 1.00 60.78 86 VAL A CA 1
ATOM 726 C C . VAL A 1 86 ? 9.120 19.756 2.059 1.00 60.78 86 VAL A C 1
ATOM 728 O O . VAL A 1 86 ? 8.543 19.058 2.880 1.00 60.78 86 VAL A O 1
ATOM 731 N N . GLN A 1 87 ? 10.075 19.252 1.266 1.00 57.59 87 GLN A N 1
ATOM 732 C CA . GLN A 1 87 ? 10.456 17.828 1.232 1.00 57.59 87 GLN A CA 1
ATOM 733 C C . GLN A 1 87 ? 10.917 17.263 2.594 1.00 57.59 87 GLN A C 1
ATOM 735 O O . GLN A 1 87 ? 10.947 16.049 2.779 1.00 57.59 87 GLN A O 1
ATOM 740 N N . ARG A 1 88 ? 11.297 18.114 3.561 1.00 54.59 88 ARG A N 1
ATOM 741 C CA . ARG A 1 88 ? 11.689 17.682 4.920 1.00 54.59 88 ARG A CA 1
ATOM 742 C C . ARG A 1 88 ? 10.546 17.684 5.935 1.00 54.59 88 ARG A C 1
ATOM 744 O O . ARG A 1 88 ? 10.749 17.207 7.047 1.00 54.59 88 ARG A O 1
ATOM 751 N N . GLN A 1 89 ? 9.387 18.233 5.587 1.00 54.84 89 GLN A N 1
ATOM 752 C CA . GLN A 1 89 ? 8.202 18.213 6.436 1.00 54.84 89 GLN A CA 1
ATOM 753 C C . GLN A 1 89 ? 7.293 17.094 5.936 1.00 54.84 89 GLN A C 1
ATOM 755 O O . GLN A 1 89 ? 6.784 17.206 4.840 1.00 54.84 89 GLN A O 1
ATOM 760 N N . GLU A 1 90 ? 7.183 16.003 6.696 1.00 59.16 90 GLU A N 1
ATOM 761 C CA . GLU A 1 90 ? 6.001 15.137 6.921 1.00 59.16 90 GLU A CA 1
ATOM 762 C C . GLU A 1 90 ? 4.915 14.976 5.821 1.00 59.16 90 GLU A C 1
ATOM 764 O O . GLU A 1 90 ? 3.761 14.704 6.139 1.00 59.16 90 GLU A O 1
ATOM 769 N N . LEU A 1 91 ? 5.235 15.088 4.530 1.00 72.31 91 LEU A N 1
ATOM 770 C CA . LEU A 1 91 ? 4.289 14.878 3.430 1.00 72.31 91 LEU A CA 1
ATOM 771 C C . LEU A 1 91 ? 4.169 13.387 3.121 1.00 72.31 91 LEU A C 1
ATOM 773 O O . LEU A 1 91 ? 4.640 12.902 2.092 1.00 72.31 91 LEU A O 1
ATOM 777 N N . ILE A 1 92 ? 3.595 12.649 4.066 1.00 84.69 92 ILE A N 1
ATOM 778 C CA . ILE A 1 92 ? 3.205 11.263 3.832 1.00 84.69 92 ILE A CA 1
ATOM 779 C C . ILE A 1 92 ? 2.006 11.268 2.889 1.00 84.69 92 ILE A C 1
ATOM 781 O O . ILE A 1 92 ? 0.958 11.825 3.222 1.00 84.69 92 ILE A O 1
ATOM 785 N N . ASP A 1 93 ? 2.147 10.586 1.757 1.00 88.00 93 ASP A N 1
ATOM 786 C CA . ASP A 1 93 ? 1.024 10.237 0.901 1.00 88.00 93 ASP A CA 1
ATOM 787 C C . ASP A 1 93 ? 0.572 8.805 1.225 1.00 88.00 93 ASP A C 1
ATOM 789 O O . ASP A 1 93 ? 1.339 7.840 1.181 1.00 88.00 93 ASP A O 1
ATOM 793 N N . THR A 1 94 ? -0.706 8.664 1.576 1.00 90.69 94 THR A N 1
ATOM 794 C CA . THR A 1 94 ? -1.334 7.365 1.869 1.00 90.69 94 THR A CA 1
ATOM 795 C C . THR A 1 94 ? -2.027 6.758 0.649 1.00 90.69 94 THR A C 1
ATOM 797 O O . THR A 1 94 ? -2.690 5.719 0.765 1.00 90.69 94 THR A O 1
ATOM 800 N N . GLY A 1 95 ? -1.917 7.400 -0.514 1.00 92.69 95 GLY A N 1
ATOM 801 C CA . GLY A 1 95 ? -2.351 6.872 -1.799 1.00 92.69 95 GLY A CA 1
ATOM 802 C C . GLY A 1 95 ? -1.506 5.695 -2.266 1.00 92.69 95 GLY A C 1
ATOM 803 O O . GLY A 1 95 ? -1.995 4.862 -3.023 1.00 92.69 95 GLY A O 1
ATOM 804 N N . ILE A 1 96 ? -0.287 5.542 -1.738 1.00 92.81 96 ILE A N 1
ATOM 805 C CA . ILE A 1 96 ? 0.532 4.340 -1.901 1.00 92.81 96 ILE A CA 1
ATOM 806 C C . ILE A 1 96 ? 1.101 3.937 -0.539 1.00 92.81 96 ILE A C 1
ATOM 808 O O . ILE A 1 96 ? 1.873 4.674 0.074 1.00 92.81 96 ILE A O 1
ATOM 812 N N . ALA A 1 97 ? 0.740 2.746 -0.061 1.00 93.69 97 ALA A N 1
ATOM 813 C CA . ALA A 1 97 ? 1.227 2.235 1.219 1.00 93.69 97 ALA A CA 1
ATOM 814 C C . ALA A 1 97 ? 1.363 0.711 1.205 1.00 93.69 97 ALA A C 1
ATOM 816 O O . ALA A 1 97 ? 0.468 -0.002 0.746 1.00 93.69 97 ALA A O 1
ATOM 817 N N . LEU A 1 98 ? 2.477 0.204 1.733 1.00 94.00 98 LEU A N 1
ATOM 818 C CA . LEU A 1 98 ? 2.759 -1.224 1.848 1.00 94.00 98 LEU A CA 1
ATOM 819 C C . LEU A 1 98 ? 2.588 -1.693 3.294 1.00 94.00 98 LEU A C 1
ATOM 821 O O . LEU A 1 98 ? 3.267 -1.222 4.212 1.00 94.00 98 LEU A O 1
ATOM 825 N N . PHE A 1 99 ? 1.734 -2.694 3.476 1.00 94.31 99 PHE A N 1
ATOM 826 C CA . PHE A 1 99 ? 1.413 -3.287 4.766 1.00 94.31 99 PHE A CA 1
ATOM 827 C C . PHE A 1 99 ? 1.915 -4.722 4.830 1.00 94.31 99 PHE A C 1
ATOM 829 O O . PHE A 1 99 ? 1.501 -5.567 4.042 1.00 94.31 99 PHE A O 1
ATOM 836 N N . ARG A 1 100 ? 2.760 -5.034 5.814 1.00 93.38 100 ARG A N 1
ATOM 837 C CA . ARG A 1 100 ? 3.143 -6.419 6.111 1.00 93.38 100 ARG A CA 1
ATOM 838 C C . ARG A 1 100 ? 2.030 -7.125 6.876 1.00 93.38 100 ARG A C 1
ATOM 840 O O . ARG A 1 100 ? 1.507 -6.569 7.844 1.00 93.38 100 ARG A O 1
ATOM 847 N N . ASN A 1 101 ? 1.727 -8.372 6.545 1.00 94.75 101 ASN A N 1
ATOM 848 C CA . ASN A 1 101 ? 0.830 -9.200 7.337 1.00 94.75 101 ASN A CA 1
ATOM 849 C C . ASN A 1 101 ? 1.501 -9.607 8.653 1.00 94.75 101 ASN A C 1
ATOM 851 O O . ASN A 1 101 ? 2.334 -10.507 8.722 1.00 94.75 101 ASN A O 1
ATOM 855 N N . SER A 1 102 ? 1.154 -8.897 9.722 1.00 93.25 102 SER A N 1
ATOM 856 C CA . SER A 1 102 ? 1.657 -9.162 11.063 1.00 93.25 102 SER A CA 1
ATOM 857 C C . SER A 1 102 ? 0.563 -8.918 12.095 1.00 93.25 102 SER A C 1
ATOM 859 O O . SER A 1 102 ? -0.401 -8.190 11.841 1.00 93.25 102 SER A O 1
ATOM 861 N N . ARG A 1 103 ? 0.722 -9.497 13.292 1.00 93.56 103 ARG A N 1
ATOM 862 C CA . ARG A 1 103 ? -0.180 -9.221 14.419 1.00 93.56 103 ARG A CA 1
ATOM 863 C C . ARG A 1 103 ? -0.251 -7.723 14.715 1.00 93.56 103 ARG A C 1
ATOM 865 O O . ARG A 1 103 ? -1.340 -7.209 14.942 1.00 93.56 103 ARG A O 1
ATOM 872 N N . TRP A 1 104 ? 0.897 -7.049 14.671 1.00 93.12 104 TRP A N 1
ATOM 873 C CA . TRP A 1 104 ? 0.978 -5.614 14.908 1.00 93.12 104 TRP A CA 1
ATOM 874 C C . TRP A 1 104 ? 0.204 -4.830 13.845 1.00 93.12 104 TRP A C 1
ATOM 876 O O . TRP A 1 104 ? -0.629 -4.014 14.204 1.00 93.12 104 TRP A O 1
ATOM 886 N N . THR A 1 105 ? 0.371 -5.143 12.556 1.00 93.88 105 THR A N 1
ATOM 887 C CA . THR A 1 105 ? -0.360 -4.467 11.469 1.00 93.88 105 THR A CA 1
ATOM 888 C C . THR A 1 105 ? -1.870 -4.619 11.606 1.00 93.88 105 THR A C 1
ATOM 890 O O . THR A 1 105 ? -2.607 -3.653 11.439 1.00 93.88 105 THR A O 1
ATOM 893 N N . ARG A 1 106 ? -2.345 -5.831 11.917 1.00 93.88 106 ARG A N 1
ATOM 894 C CA . ARG A 1 106 ? -3.782 -6.092 12.087 1.00 93.88 106 ARG A CA 1
ATOM 895 C C . ARG A 1 106 ? -4.358 -5.281 13.249 1.00 93.88 106 ARG A C 1
ATOM 897 O O . ARG A 1 106 ? -5.442 -4.724 13.114 1.00 93.88 106 ARG A O 1
ATOM 904 N N . GLN A 1 107 ? -3.619 -5.201 14.357 1.00 94.19 107 GLN A N 1
ATOM 905 C CA . GLN A 1 107 ? -3.986 -4.382 15.509 1.00 94.19 107 GLN A CA 1
ATOM 906 C C . GLN A 1 107 ? -3.951 -2.887 15.169 1.00 94.19 107 GLN A C 1
ATOM 908 O O . GLN A 1 107 ? -4.937 -2.201 15.404 1.00 94.19 107 GLN A O 1
ATOM 913 N N . PHE A 1 108 ? -2.876 -2.410 14.542 1.00 93.38 108 PHE A N 1
ATOM 914 C CA . PHE A 1 108 ? -2.720 -1.024 14.105 1.00 93.38 108 PHE A CA 1
ATOM 915 C C . PHE A 1 108 ? -3.875 -0.571 13.206 1.00 93.38 108 PHE A C 1
ATOM 917 O O . PHE A 1 108 ? -4.497 0.446 13.484 1.00 93.38 108 PHE A O 1
ATOM 924 N N . LEU A 1 109 ? -4.215 -1.343 12.166 1.00 93.81 109 LEU A N 1
ATOM 925 C CA . LEU A 1 109 ? -5.324 -1.008 11.267 1.00 93.81 109 LEU A CA 1
ATOM 926 C C . LEU A 1 109 ? -6.670 -1.006 12.000 1.00 93.81 109 LEU A C 1
ATOM 928 O O . LEU A 1 109 ? -7.514 -0.158 11.722 1.00 93.81 109 LEU A O 1
ATOM 932 N N . ALA A 1 110 ? -6.866 -1.933 12.945 1.00 92.38 110 ALA A N 1
ATOM 933 C CA . ALA A 1 110 ? -8.080 -1.975 13.751 1.00 92.38 110 ALA A CA 1
ATOM 934 C C . ALA A 1 110 ? -8.188 -0.743 14.653 1.00 92.38 110 ALA A C 1
ATOM 936 O O . ALA A 1 110 ? -9.233 -0.108 14.672 1.00 92.38 110 ALA A O 1
ATOM 937 N N . GLU A 1 111 ? -7.124 -0.370 15.357 1.00 94.00 111 GLU A N 1
ATOM 938 C CA . GLU A 1 111 ? -7.099 0.812 16.224 1.00 94.00 111 GLU A CA 1
ATOM 939 C C . GLU A 1 111 ? -7.263 2.106 15.419 1.00 94.00 111 GLU A C 1
ATOM 941 O O . GLU A 1 111 ? -8.106 2.935 15.763 1.00 94.00 111 GLU A O 1
ATOM 946 N N . LEU A 1 112 ? -6.535 2.241 14.305 1.00 91.75 112 LEU A N 1
ATOM 947 C CA . LEU A 1 112 ? -6.616 3.391 13.405 1.00 91.75 112 LEU A CA 1
ATOM 948 C C . LEU A 1 112 ? -8.045 3.590 12.895 1.00 91.75 112 LEU A C 1
ATOM 950 O O . LEU A 1 112 ? -8.589 4.686 12.987 1.00 91.75 112 LEU A O 1
ATOM 954 N N . TYR A 1 113 ? -8.697 2.514 12.450 1.00 89.69 113 TYR A N 1
ATOM 955 C CA . TYR A 1 113 ? -10.075 2.564 11.965 1.00 89.69 113 TYR A CA 1
ATOM 956 C C . TYR A 1 113 ? -11.101 2.962 13.040 1.00 89.69 113 TYR A C 1
ATOM 958 O O . TYR A 1 113 ? -12.225 3.320 12.689 1.00 89.69 113 TYR A O 1
ATOM 966 N N . HIS A 1 114 ? -10.748 2.927 14.329 1.00 90.56 114 HIS A N 1
ATOM 967 C CA . HIS A 1 114 ? -11.599 3.374 15.440 1.00 90.56 114 HIS A CA 1
ATOM 968 C C . HIS A 1 114 ? -11.266 4.788 15.940 1.00 90.56 114 HIS A C 1
ATOM 970 O O . HIS A 1 114 ? -11.961 5.288 16.826 1.00 90.56 114 HIS A O 1
ATOM 976 N N . LEU A 1 115 ? -10.256 5.466 15.380 1.00 91.81 115 LEU A N 1
ATOM 977 C CA . LEU A 1 115 ? -9.979 6.857 15.740 1.00 91.81 115 LEU A CA 1
ATOM 978 C C . LEU A 1 115 ? -11.159 7.771 15.363 1.00 91.81 115 LEU A C 1
ATOM 980 O O . LEU A 1 115 ? -11.815 7.518 14.346 1.00 91.81 115 LEU A O 1
ATOM 984 N N . PRO A 1 116 ? -11.422 8.844 16.139 1.00 89.25 116 PRO A N 1
ATOM 985 C CA . PRO A 1 116 ? -12.516 9.782 15.872 1.00 89.25 116 PRO A CA 1
ATOM 986 C C . PRO A 1 116 ? -12.502 10.360 14.454 1.00 89.25 116 PRO A C 1
ATOM 988 O O . PRO A 1 116 ? -13.548 10.428 13.814 1.00 89.25 116 PRO A O 1
ATOM 991 N N . ASP A 1 117 ? -11.321 10.688 13.927 1.00 86.75 117 ASP A N 1
ATOM 992 C CA . ASP A 1 117 ? -11.170 11.237 12.573 1.00 86.75 117 ASP A CA 1
ATOM 993 C C . ASP A 1 117 ? -11.595 10.233 11.488 1.00 86.75 117 ASP A C 1
ATOM 995 O O . ASP A 1 117 ? -12.155 10.611 10.461 1.00 86.75 117 ASP A O 1
ATOM 999 N N . CYS A 1 118 ? -11.414 8.936 11.756 1.00 82.69 118 CYS A N 1
ATOM 1000 C CA . CYS A 1 118 ? -11.866 7.837 10.901 1.00 82.69 118 CYS A CA 1
ATOM 1001 C C . CYS A 1 118 ? -13.361 7.516 11.050 1.00 82.69 118 CYS A C 1
ATOM 1003 O O . CYS A 1 118 ? -13.886 6.713 10.274 1.00 82.69 118 CYS A O 1
ATOM 1005 N N . GLN A 1 119 ? -14.049 8.098 12.041 1.00 80.06 119 GLN A N 1
ATOM 1006 C CA . GLN A 1 119 ? -15.499 7.953 12.228 1.00 80.06 119 GLN A CA 1
ATOM 1007 C C . GLN A 1 119 ? -16.298 9.053 11.522 1.00 80.06 119 GLN A C 1
ATOM 1009 O O . GLN A 1 119 ? -17.504 9.135 11.726 1.00 80.06 119 GLN A O 1
ATOM 1014 N N . GLN A 1 120 ? -15.666 9.929 10.734 1.00 76.62 120 GLN A N 1
ATOM 1015 C CA . GLN A 1 120 ? -16.400 10.973 10.022 1.00 76.62 120 GLN A CA 1
ATOM 1016 C C . GLN A 1 120 ? -17.455 10.348 9.097 1.00 76.62 120 GLN A C 1
ATOM 1018 O O . GLN A 1 120 ? -17.152 9.487 8.263 1.00 76.62 120 GLN A O 1
ATOM 1023 N N . PHE A 1 121 ? -18.698 10.784 9.281 1.00 74.50 121 PHE A N 1
ATOM 1024 C CA . PHE A 1 121 ? -19.857 10.327 8.524 1.00 74.50 121 PHE A CA 1
ATOM 1025 C C . PHE A 1 121 ? -20.073 11.217 7.293 1.00 74.50 121 PHE A C 1
ATOM 1027 O O . PHE A 1 121 ? -19.643 12.372 7.278 1.00 74.50 121 PHE A O 1
ATOM 1034 N N . LEU A 1 122 ? -20.703 10.643 6.265 1.00 63.78 122 LEU A N 1
ATOM 1035 C CA . LEU A 1 122 ? -21.081 11.328 5.021 1.00 63.78 122 LEU A CA 1
ATOM 1036 C C . LEU A 1 122 ? -22.176 12.385 5.216 1.00 63.78 122 LEU A C 1
ATOM 1038 O O . LEU A 1 122 ? -23.071 12.162 6.063 1.00 63.78 122 LEU A O 1
#